Protein AF-A0A7S3GUZ4-F1 (afdb_monomer)

pLDDT: mean 87.42, std 11.57, range [48.16, 98.56]

Sequence (119 aa):
SPHNYWSGLTFSTKVSVRGAVGYAVHFDSRGNTRSGISDFVNLYTDASKKNYWGSPFFAGSLNSGAWDPNNIIYISNASFVLNFVASTTSSGSIGWGFKLWVTPIYDAVPFQPEFHVDS

Mean predicted aligned error: 4.95 Å

Structure (mmCIF, N/CA/C/O backbone):
data_AF-A0A7S3GUZ4-F1
#
_entry.id   AF-A0A7S3GUZ4-F1
#
loop_
_atom_site.group_PDB
_atom_site.id
_atom_site.type_symbol
_atom_site.label_atom_id
_atom_site.label_alt_id
_atom_site.label_comp_id
_atom_site.label_asym_id
_atom_site.label_entity_id
_atom_site.label_seq_id
_atom_site.pdbx_PDB_ins_code
_atom_site.Cartn_x
_atom_site.Cartn_y
_atom_site.Cartn_z
_atom_site.occupancy
_atom_site.B_iso_or_equiv
_atom_site.auth_seq_id
_atom_site.auth_comp_id
_atom_site.auth_asym_id
_atom_site.auth_atom_id
_atom_site.pdbx_PDB_model_num
ATOM 1 N N . SER A 1 1 ? 4.159 -16.714 -18.612 1.00 48.16 1 SER A N 1
ATOM 2 C CA . SER A 1 1 ? 3.665 -15.659 -19.520 1.00 48.16 1 SER A CA 1
ATOM 3 C C . SER A 1 1 ? 4.433 -14.377 -19.225 1.00 48.16 1 SER A C 1
ATOM 5 O O . SER A 1 1 ? 4.864 -14.244 -18.082 1.00 48.16 1 SER A O 1
ATOM 7 N N . PRO A 1 2 ? 4.670 -13.452 -20.171 1.00 55.41 2 PRO A N 1
ATOM 8 C CA . PRO A 1 2 ? 5.176 -12.128 -19.820 1.00 55.41 2 PRO A CA 1
ATOM 9 C C . PRO A 1 2 ? 4.102 -11.419 -18.979 1.00 55.41 2 PRO A C 1
ATOM 11 O O . PRO A 1 2 ? 3.022 -11.122 -19.480 1.00 55.41 2 PRO A O 1
ATOM 14 N N . HIS A 1 3 ? 4.361 -11.232 -17.685 1.00 71.88 3 HIS A N 1
ATOM 15 C CA . HIS A 1 3 ? 3.415 -10.678 -16.703 1.00 71.88 3 HIS A CA 1
ATOM 16 C C . HIS A 1 3 ? 3.765 -9.238 -16.319 1.00 71.88 3 HIS A C 1
ATOM 18 O O . HIS A 1 3 ? 3.526 -8.818 -15.191 1.00 71.88 3 HIS A O 1
ATOM 24 N N . ASN A 1 4 ? 4.378 -8.482 -17.228 1.00 84.06 4 ASN A N 1
ATOM 25 C CA . ASN A 1 4 ? 4.795 -7.129 -16.893 1.00 84.06 4 ASN A CA 1
ATOM 26 C C . ASN A 1 4 ? 3.608 -6.162 -16.999 1.00 84.06 4 ASN A C 1
ATOM 28 O O . ASN A 1 4 ? 2.773 -6.294 -17.896 1.00 84.06 4 ASN A O 1
ATOM 32 N N . TYR A 1 5 ? 3.544 -5.176 -16.104 1.00 86.62 5 TYR A N 1
ATOM 33 C CA . TYR A 1 5 ? 2.546 -4.103 -16.188 1.00 86.62 5 TYR A CA 1
ATOM 34 C C . TYR A 1 5 ? 2.792 -3.205 -17.410 1.00 86.62 5 TYR A C 1
ATOM 36 O O . TYR A 1 5 ? 3.913 -3.110 -17.902 1.00 86.62 5 TYR A O 1
ATOM 44 N N . TRP A 1 6 ? 1.764 -2.531 -17.926 1.00 86.50 6 TRP A N 1
ATOM 45 C CA . TRP A 1 6 ? 1.917 -1.633 -19.079 1.00 86.50 6 TRP A CA 1
ATOM 46 C C . TRP A 1 6 ? 2.554 -0.290 -18.703 1.00 86.50 6 TRP A C 1
ATOM 48 O O . TRP A 1 6 ? 2.351 0.216 -17.600 1.00 86.50 6 TRP A O 1
ATOM 58 N N . SER A 1 7 ? 3.295 0.308 -19.641 1.00 86.12 7 SER A N 1
ATOM 59 C CA . SER A 1 7 ? 3.770 1.688 -19.509 1.00 86.12 7 SER A CA 1
ATOM 60 C C . SER A 1 7 ? 2.592 2.665 -19.487 1.00 86.12 7 SER A C 1
ATOM 62 O O . SER A 1 7 ? 1.543 2.413 -20.082 1.00 86.12 7 SER A O 1
ATOM 64 N N . GLY A 1 8 ? 2.741 3.773 -18.760 1.00 87.81 8 GLY A N 1
ATOM 65 C CA . GLY A 1 8 ? 1.675 4.768 -18.598 1.00 87.81 8 GLY A CA 1
ATOM 66 C C . GLY A 1 8 ? 0.454 4.293 -17.803 1.00 87.81 8 GLY A C 1
ATOM 67 O O . GLY A 1 8 ? -0.500 5.057 -17.651 1.00 87.81 8 GLY A O 1
ATOM 68 N N . LEU A 1 9 ? 0.446 3.052 -17.299 1.00 89.88 9 LEU A N 1
ATOM 69 C CA . LEU A 1 9 ? -0.668 2.529 -16.521 1.00 89.88 9 LEU A CA 1
ATOM 70 C C . LEU A 1 9 ? -0.795 3.315 -15.218 1.00 89.88 9 LEU A C 1
ATOM 72 O O . LEU A 1 9 ? 0.047 3.219 -14.330 1.00 89.88 9 LEU A O 1
ATOM 76 N N . THR A 1 10 ? -1.878 4.074 -15.100 1.00 92.56 10 THR A N 1
ATOM 77 C CA . THR A 1 10 ? -2.233 4.778 -13.871 1.00 92.56 10 THR A CA 1
ATOM 78 C C . THR A 1 10 ? -3.654 4.427 -13.483 1.00 92.56 10 THR A C 1
ATOM 80 O O . THR A 1 10 ? -4.569 4.536 -14.299 1.00 92.56 10 THR A O 1
ATOM 83 N N . PHE A 1 11 ? -3.856 4.025 -12.233 1.00 95.44 11 PHE A N 1
ATOM 84 C CA . PHE A 1 11 ? -5.194 3.800 -11.700 1.00 95.44 11 PHE A CA 1
ATOM 85 C C . PHE A 1 11 ? -5.268 4.113 -10.212 1.00 95.44 11 PHE A C 1
ATOM 87 O O . PHE A 1 11 ? -4.268 4.153 -9.494 1.00 95.44 11 PHE A O 1
ATOM 94 N N . SER A 1 12 ? -6.492 4.320 -9.739 1.00 97.75 12 SER A N 1
ATOM 95 C CA . SER A 1 12 ? -6.782 4.491 -8.323 1.00 97.75 12 SER A CA 1
ATOM 96 C C . SER A 1 12 ? -7.974 3.638 -7.925 1.00 97.75 12 SER A C 1
ATOM 98 O O . SER A 1 12 ? -8.932 3.494 -8.680 1.00 97.75 12 SER A O 1
ATOM 100 N N . THR A 1 13 ? -7.932 3.086 -6.722 1.00 97.56 13 THR A N 1
ATOM 101 C CA . THR A 1 13 ? -9.026 2.319 -6.132 1.00 97.56 13 THR A CA 1
ATOM 102 C C . THR A 1 13 ? -9.232 2.795 -4.705 1.00 97.56 13 THR A C 1
ATOM 104 O O . THR A 1 13 ? -8.317 2.750 -3.883 1.00 97.56 13 THR A O 1
ATOM 107 N N . LYS A 1 14 ? -10.446 3.266 -4.403 1.00 98.19 14 LYS A N 1
ATOM 108 C CA . LYS A 1 14 ? -10.844 3.516 -3.019 1.00 98.19 14 LYS A CA 1
ATOM 109 C C . LYS A 1 14 ? -11.056 2.171 -2.336 1.00 98.19 14 LYS A C 1
ATOM 111 O O . LYS A 1 14 ? -11.849 1.361 -2.808 1.00 98.19 14 LYS A O 1
ATOM 116 N N . VAL A 1 15 ? -10.392 1.971 -1.209 1.00 98.38 15 VAL A N 1
ATOM 117 C CA . VAL A 1 15 ? -10.571 0.794 -0.368 1.00 98.38 15 VAL A CA 1
ATOM 118 C C . VAL A 1 15 ? -11.455 1.181 0.807 1.00 98.38 15 VAL A C 1
ATOM 120 O O . VAL A 1 15 ? -11.150 2.108 1.559 1.00 98.38 15 VAL A O 1
ATOM 123 N N . SER A 1 16 ? -12.597 0.509 0.917 1.00 98.06 16 SER A N 1
ATOM 124 C CA . SER A 1 16 ? -13.551 0.700 2.002 1.00 98.06 16 SER A CA 1
ATOM 125 C C . SER A 1 16 ? -14.304 -0.601 2.241 1.00 98.06 16 SER A C 1
ATOM 127 O O . SER A 1 16 ? -14.979 -1.106 1.345 1.00 98.06 16 SER A O 1
ATOM 129 N N . VAL A 1 17 ? -14.175 -1.141 3.449 1.00 98.06 17 VAL A N 1
ATOM 130 C CA . VAL A 1 17 ? -14.908 -2.319 3.912 1.00 98.06 17 VAL A CA 1
ATOM 131 C C . VAL A 1 17 ? -15.874 -1.870 5.000 1.00 98.06 17 VAL A C 1
ATOM 133 O O . VAL A 1 17 ? -15.500 -1.149 5.924 1.00 98.06 17 VAL A O 1
ATOM 136 N N . ARG A 1 18 ? -17.146 -2.260 4.879 1.00 97.94 18 ARG A N 1
ATOM 137 C CA . ARG A 1 18 ? -18.197 -1.841 5.814 1.00 97.94 18 ARG A CA 1
ATOM 138 C C . ARG A 1 18 ? -17.842 -2.269 7.239 1.00 97.94 18 ARG A C 1
ATOM 140 O O . ARG A 1 18 ?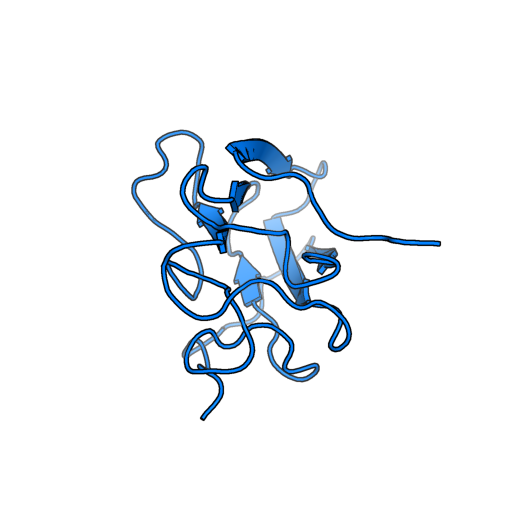 -17.646 -3.450 7.488 1.00 97.94 18 ARG A O 1
ATOM 147 N N . GLY A 1 19 ? -17.842 -1.308 8.162 1.00 97.69 19 GLY A N 1
ATOM 148 C CA . GLY A 1 19 ? -17.572 -1.537 9.583 1.00 97.69 19 GLY A CA 1
ATOM 149 C C . GLY A 1 19 ? -16.091 -1.524 9.961 1.00 97.69 19 GLY A C 1
ATOM 150 O O . GLY A 1 19 ? -15.796 -1.501 11.148 1.00 97.69 19 GLY A O 1
ATOM 151 N N . ALA A 1 20 ? -15.169 -1.501 8.994 1.00 98.19 20 ALA A N 1
ATOM 152 C CA . ALA A 1 20 ? -13.749 -1.386 9.297 1.00 98.19 20 ALA A CA 1
ATOM 153 C C . ALA A 1 20 ? -13.420 0.014 9.843 1.00 98.19 20 ALA A C 1
ATOM 155 O O . ALA A 1 20 ? -13.857 1.028 9.293 1.00 98.19 20 ALA A O 1
ATOM 156 N N . VAL A 1 21 ? -12.611 0.060 10.897 1.00 97.62 21 VAL A N 1
ATOM 157 C CA . VAL A 1 21 ? -12.042 1.287 11.475 1.00 97.62 21 VAL A CA 1
ATOM 158 C C . VAL A 1 21 ? -10.640 1.588 10.938 1.00 97.62 21 VAL A C 1
ATOM 160 O O . VAL A 1 21 ? -10.117 2.685 11.124 1.00 97.62 21 VAL A O 1
ATOM 163 N N . GLY A 1 22 ? -10.032 0.609 10.269 1.00 97.94 22 GLY A N 1
ATOM 164 C CA . GLY A 1 22 ? -8.688 0.683 9.726 1.00 97.94 22 GLY A CA 1
ATOM 165 C C . GLY A 1 22 ? -8.318 -0.565 8.943 1.00 97.94 22 GLY A C 1
ATOM 166 O O . GLY A 1 22 ? -9.145 -1.457 8.735 1.00 97.94 22 GLY A O 1
ATOM 167 N N . TYR A 1 23 ? -7.065 -0.626 8.502 1.00 98.19 23 TYR A N 1
ATOM 168 C CA . TYR A 1 23 ? -6.568 -1.719 7.670 1.00 98.19 23 TYR A CA 1
ATOM 169 C C . TYR A 1 23 ? -5.123 -2.062 8.009 1.00 98.19 23 TYR A C 1
ATOM 171 O O . TYR A 1 23 ? -4.326 -1.166 8.273 1.00 98.19 23 TYR A O 1
ATOM 179 N N . ALA A 1 24 ? -4.785 -3.346 7.933 1.00 96.44 24 ALA A N 1
ATOM 180 C CA . ALA A 1 24 ? -3.409 -3.806 7.806 1.00 96.44 24 ALA A CA 1
ATOM 181 C C . ALA A 1 24 ? -3.130 -4.079 6.323 1.00 96.44 24 ALA A C 1
ATOM 183 O O . ALA A 1 24 ? -3.802 -4.909 5.702 1.00 96.44 24 ALA A O 1
ATOM 184 N N . VAL A 1 25 ? -2.166 -3.362 5.753 1.00 95.94 25 VAL A N 1
ATOM 185 C CA . VAL A 1 25 ? -1.727 -3.525 4.365 1.00 95.94 25 VAL A CA 1
ATOM 186 C C . VAL A 1 25 ? -0.353 -4.171 4.358 1.00 95.94 25 VAL A C 1
ATOM 188 O O . VAL A 1 25 ? 0.556 -3.704 5.040 1.00 95.94 25 VAL A O 1
ATOM 191 N N . HIS A 1 26 ? -0.198 -5.231 3.569 1.00 93.19 26 HIS A N 1
ATOM 192 C CA . HIS A 1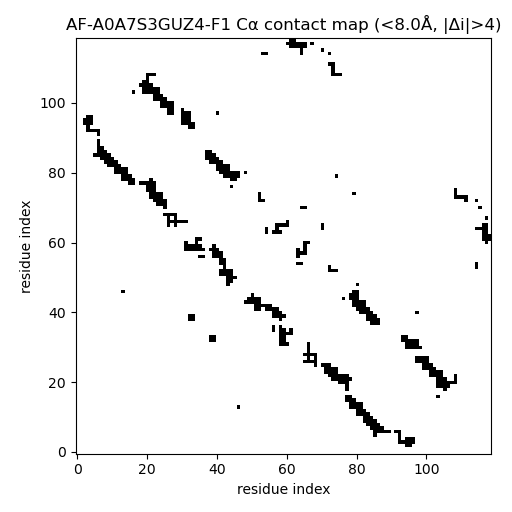 26 ? 1.091 -5.884 3.370 1.00 93.19 26 HIS A CA 1
ATOM 193 C C . HIS A 1 26 ? 1.322 -6.184 1.889 1.00 93.19 26 HIS A C 1
ATOM 195 O O . HIS A 1 26 ? 0.415 -6.636 1.183 1.00 93.19 26 HIS A O 1
ATOM 201 N N . PHE A 1 27 ? 2.534 -5.912 1.411 1.00 93.31 27 PHE A N 1
ATOM 202 C CA . PHE A 1 27 ? 2.942 -6.189 0.035 1.00 93.31 27 PHE A CA 1
ATOM 203 C C . PHE A 1 27 ? 3.464 -7.633 -0.097 1.00 93.31 27 PHE A C 1
ATOM 205 O O . PHE A 1 27 ? 4.098 -8.163 0.811 1.00 93.31 27 PHE A O 1
ATOM 212 N N . ASP A 1 28 ? 3.188 -8.297 -1.224 1.00 91.69 28 ASP A N 1
ATOM 213 C CA . ASP A 1 28 ? 3.789 -9.598 -1.567 1.00 91.69 28 ASP A CA 1
ATOM 214 C C . ASP A 1 28 ? 5.262 -9.371 -1.903 1.00 91.69 28 ASP A C 1
ATOM 216 O O . ASP A 1 28 ? 5.570 -8.557 -2.769 1.00 91.69 28 ASP A O 1
ATOM 220 N N . SER A 1 29 ? 6.168 -10.098 -1.247 1.00 88.94 29 SER A N 1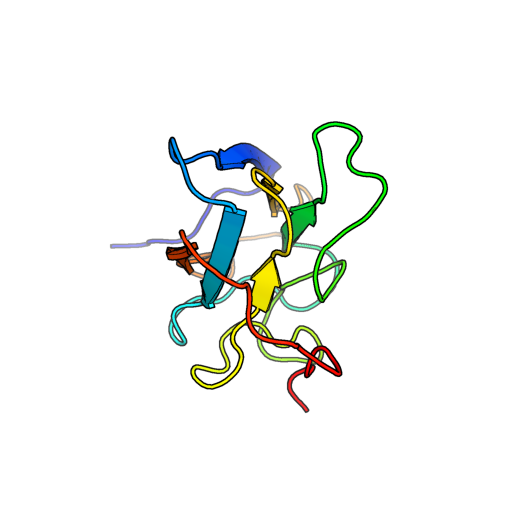
ATOM 221 C CA . SER A 1 29 ? 7.621 -9.945 -1.416 1.00 88.94 29 SER A CA 1
ATOM 222 C C . SER A 1 29 ? 8.130 -10.293 -2.817 1.00 88.94 29 SER A C 1
ATOM 224 O O . SER A 1 29 ? 9.277 -10.015 -3.152 1.00 88.94 29 SER A O 1
ATOM 226 N N . ARG A 1 30 ? 7.285 -10.904 -3.657 1.00 87.25 30 ARG A N 1
ATOM 227 C CA . ARG A 1 30 ? 7.581 -11.162 -5.075 1.00 87.25 30 ARG A CA 1
ATOM 228 C C . ARG A 1 30 ? 7.089 -10.046 -5.996 1.00 87.25 30 ARG A C 1
ATOM 230 O O . ARG A 1 30 ? 7.306 -10.123 -7.204 1.00 87.25 30 ARG A O 1
ATOM 237 N N . GLY A 1 31 ? 6.380 -9.057 -5.453 1.00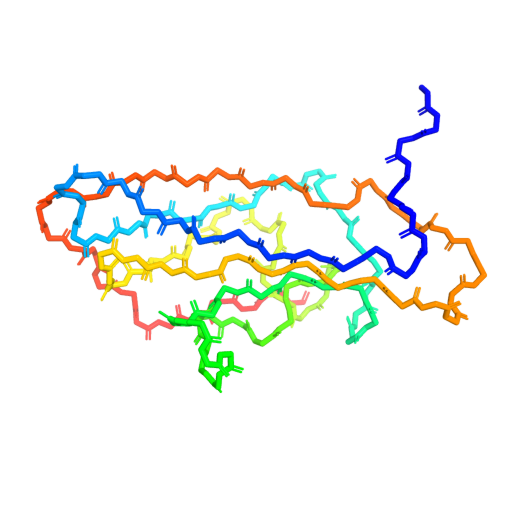 87.31 31 GLY A N 1
ATOM 238 C CA . GLY A 1 31 ? 6.078 -7.815 -6.149 1.00 87.31 31 GLY A CA 1
ATOM 239 C C . GLY A 1 31 ? 7.365 -7.051 -6.432 1.00 87.31 31 GLY A C 1
ATOM 240 O O . GLY A 1 31 ? 8.319 -7.107 -5.664 1.00 87.31 31 GLY A O 1
ATOM 241 N N . ASN A 1 32 ? 7.406 -6.376 -7.572 1.00 84.62 32 ASN A N 1
ATOM 242 C CA . ASN A 1 32 ? 8.499 -5.498 -7.934 1.00 84.62 32 ASN A CA 1
ATOM 243 C C . ASN A 1 32 ? 8.031 -4.500 -9.002 1.00 84.62 32 ASN A C 1
ATOM 245 O O . ASN A 1 32 ? 7.548 -4.885 -10.076 1.00 84.62 32 ASN A O 1
ATOM 249 N N . THR A 1 33 ? 8.199 -3.216 -8.713 1.00 87.94 33 THR A N 1
ATOM 250 C CA . THR A 1 33 ? 8.094 -2.128 -9.692 1.00 87.94 33 THR A CA 1
ATOM 251 C C . THR A 1 33 ? 9.489 -1.586 -9.982 1.00 87.94 33 THR A C 1
ATOM 253 O O . THR A 1 33 ? 10.467 -1.950 -9.334 1.00 87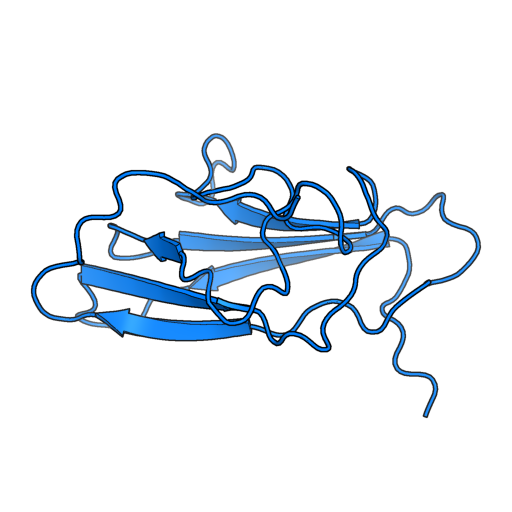.94 33 THR A O 1
ATOM 256 N N . ARG A 1 34 ? 9.622 -0.675 -10.941 1.00 83.56 34 ARG A N 1
ATOM 257 C CA . ARG A 1 34 ? 10.887 0.039 -11.109 1.00 83.56 34 ARG A CA 1
ATOM 258 C C . ARG A 1 34 ? 11.263 0.814 -9.846 1.00 83.56 34 ARG A C 1
ATOM 260 O O . ARG A 1 34 ? 10.433 1.531 -9.301 1.00 83.56 34 ARG A O 1
ATOM 267 N N . SER A 1 35 ? 12.526 0.725 -9.433 1.00 76.69 35 SER A N 1
ATOM 268 C CA . SER A 1 35 ? 13.036 1.501 -8.300 1.00 76.69 35 SER A CA 1
ATOM 269 C C . SER A 1 35 ? 12.936 3.010 -8.539 1.00 76.69 35 SER A C 1
ATOM 271 O O . SER A 1 35 ? 13.183 3.504 -9.644 1.00 76.69 35 SER A O 1
ATOM 273 N N . GLY A 1 36 ? 12.631 3.741 -7.467 1.00 75.19 36 GLY A N 1
ATOM 274 C CA . GLY A 1 36 ? 12.532 5.198 -7.455 1.00 75.19 36 GLY A CA 1
ATOM 275 C C . GLY A 1 36 ? 11.142 5.734 -7.811 1.00 75.19 36 GLY A C 1
ATOM 276 O O . GLY A 1 36 ? 10.151 5.015 -7.850 1.00 75.19 36 GLY A O 1
ATOM 277 N N . ILE A 1 37 ? 11.067 7.034 -8.093 1.00 82.81 37 ILE A N 1
ATOM 278 C CA . ILE A 1 37 ? 9.804 7.780 -8.257 1.00 82.81 37 ILE A CA 1
ATOM 279 C C . ILE A 1 37 ? 9.114 7.586 -9.622 1.00 82.81 37 ILE A C 1
ATOM 281 O O . ILE A 1 37 ? 8.282 8.398 -10.006 1.00 82.81 37 ILE A O 1
ATOM 285 N N . SER A 1 38 ? 9.502 6.575 -10.406 1.00 86.38 38 SER A N 1
ATOM 286 C CA . SER A 1 38 ? 8.963 6.371 -11.764 1.00 86.38 38 SER A CA 1
ATOM 287 C C . SER A 1 38 ? 7.724 5.484 -11.781 1.00 86.38 38 SER A C 1
ATOM 289 O O . SER A 1 38 ? 6.718 5.876 -12.367 1.00 86.38 38 SER A O 1
ATOM 291 N N . ASP A 1 39 ? 7.805 4.313 -11.137 1.00 89.50 39 ASP A N 1
ATOM 292 C CA . ASP A 1 39 ? 6.716 3.340 -11.088 1.00 89.50 39 ASP A CA 1
ATOM 293 C C . ASP A 1 39 ? 6.465 2.947 -9.628 1.00 89.50 39 ASP A C 1
ATOM 295 O O . ASP A 1 39 ? 7.283 2.258 -9.016 1.00 89.50 39 ASP A O 1
ATOM 299 N N . PHE A 1 40 ? 5.356 3.393 -9.049 1.00 91.88 40 PHE A N 1
ATOM 300 C CA . PHE A 1 40 ? 5.141 3.310 -7.605 1.00 91.88 40 PHE A CA 1
ATOM 301 C C . PHE A 1 40 ? 3.679 3.103 -7.234 1.00 91.88 40 PHE A C 1
ATOM 303 O O . PHE A 1 40 ? 2.756 3.446 -7.978 1.00 91.88 40 PHE A O 1
ATOM 310 N N . VAL A 1 41 ? 3.482 2.570 -6.032 1.00 94.62 41 VAL A N 1
ATOM 311 C CA . VAL A 1 41 ? 2.198 2.565 -5.337 1.00 94.62 41 VAL A CA 1
ATOM 312 C C . VAL A 1 41 ? 2.183 3.694 -4.303 1.00 94.62 41 VAL A C 1
ATOM 314 O O . VAL A 1 41 ? 3.186 3.956 -3.643 1.00 94.62 41 VAL A O 1
ATOM 317 N N . ASN A 1 42 ? 1.039 4.355 -4.139 1.00 94.81 42 ASN A N 1
ATOM 318 C CA . ASN A 1 42 ? 0.739 5.215 -2.995 1.00 94.81 42 ASN A CA 1
ATOM 319 C C . ASN A 1 42 ? -0.452 4.648 -2.228 1.00 94.81 42 ASN A C 1
ATOM 321 O O . ASN A 1 42 ? -1.394 4.111 -2.820 1.00 94.81 42 ASN A O 1
ATOM 325 N N . LEU A 1 43 ? -0.455 4.885 -0.922 1.00 96.44 43 LEU A N 1
ATOM 326 C CA . LEU A 1 43 ? -1.603 4.664 -0.054 1.00 96.44 43 LEU A CA 1
ATOM 327 C C . LEU A 1 43 ? -2.073 6.032 0.453 1.00 96.44 43 LEU A C 1
ATOM 329 O 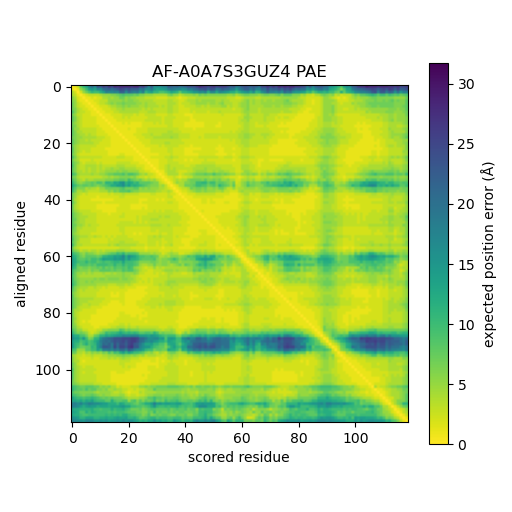O . LEU A 1 43 ? -1.675 6.475 1.524 1.00 96.44 43 LEU A O 1
ATOM 333 N N . TYR A 1 44 ? -2.863 6.753 -0.341 1.00 97.81 44 TYR A N 1
ATOM 334 C CA . TYR A 1 44 ? -3.332 8.092 0.024 1.00 97.81 44 TYR A CA 1
ATOM 335 C C . TYR A 1 44 ? -4.399 8.043 1.121 1.00 97.81 44 TYR A C 1
ATOM 337 O O . TYR A 1 44 ? -5.228 7.130 1.155 1.00 97.81 44 TYR A O 1
ATOM 345 N N . THR A 1 45 ? -4.426 9.068 1.976 1.00 96.81 45 THR A N 1
ATOM 346 C CA . THR A 1 45 ? -5.428 9.203 3.048 1.00 96.81 45 THR A CA 1
ATOM 347 C C . THR A 1 45 ? -6.849 9.297 2.507 1.00 96.81 45 THR A C 1
ATOM 349 O O . THR A 1 45 ? -7.785 8.822 3.144 1.00 96.81 45 THR A O 1
ATOM 352 N N . ASP A 1 46 ? -7.007 9.894 1.326 1.00 96.50 46 ASP A N 1
ATOM 353 C CA . ASP A 1 46 ? -8.288 10.166 0.687 1.00 96.50 46 ASP A CA 1
ATOM 354 C C . ASP A 1 46 ? -8.109 10.522 -0.806 1.00 96.50 46 ASP A C 1
ATOM 356 O O . ASP A 1 46 ? -7.012 10.479 -1.370 1.00 96.50 46 ASP A O 1
ATOM 360 N N . ALA A 1 47 ? -9.216 10.876 -1.463 1.00 96.00 47 ALA A N 1
ATOM 361 C CA . ALA A 1 47 ? -9.260 11.192 -2.889 1.00 96.00 47 ALA A CA 1
ATOM 362 C C . ALA A 1 47 ? -8.538 12.497 -3.283 1.00 96.00 47 ALA A C 1
ATOM 364 O O . ALA A 1 47 ? -8.299 12.702 -4.471 1.00 96.00 47 ALA A O 1
ATOM 365 N N . SER A 1 48 ? -8.172 13.365 -2.330 1.00 96.62 48 SER A N 1
ATOM 366 C CA . SER A 1 48 ? -7.403 14.584 -2.613 1.00 96.62 48 SER A CA 1
ATOM 367 C C . SER A 1 48 ? -5.951 14.297 -2.993 1.00 96.62 48 SER A C 1
ATOM 369 O O . SER A 1 48 ? -5.303 15.165 -3.575 1.00 96.62 48 SER A O 1
ATOM 371 N N . LYS A 1 49 ? -5.445 13.095 -2.668 1.00 95.25 49 LYS A N 1
ATOM 372 C CA . LYS A 1 49 ? -4.072 12.646 -2.948 1.00 95.25 49 LYS A CA 1
ATOM 373 C C . LYS A 1 49 ? -2.983 13.583 -2.396 1.00 95.25 49 LYS A C 1
ATOM 375 O O . LYS A 1 49 ? -1.897 13.669 -2.961 1.00 95.25 49 LYS A O 1
ATOM 380 N N . LYS A 1 50 ? -3.271 14.293 -1.296 1.00 95.44 50 LYS A N 1
ATOM 381 C CA . LYS A 1 50 ? -2.332 15.233 -0.654 1.00 95.44 50 LYS A CA 1
ATOM 382 C C . LYS A 1 50 ? -1.425 14.579 0.383 1.00 95.44 50 LYS A C 1
ATOM 384 O O . LYS A 1 50 ? -0.262 14.947 0.481 1.00 95.44 50 LYS A O 1
ATOM 389 N N . ASN A 1 51 ? -1.961 13.622 1.139 1.00 95.75 51 ASN A N 1
ATOM 390 C CA . ASN A 1 51 ? -1.260 12.932 2.220 1.00 95.75 51 ASN A CA 1
ATOM 391 C C . ASN A 1 51 ? -1.280 11.423 1.982 1.00 95.75 51 ASN A C 1
ATOM 393 O O . ASN A 1 51 ? -2.212 10.898 1.366 1.00 95.75 51 ASN A O 1
ATOM 397 N N . TYR A 1 52 ? -0.271 10.726 2.494 1.00 93.62 52 TYR A N 1
ATOM 398 C CA . TYR A 1 52 ? -0.069 9.293 2.303 1.00 93.62 52 TYR A CA 1
ATOM 399 C C . TYR A 1 52 ? 0.239 8.593 3.629 1.00 93.62 52 TYR A C 1
ATOM 401 O O . TYR A 1 52 ? 0.745 9.202 4.569 1.00 93.62 52 TYR A O 1
ATOM 409 N N . TRP A 1 53 ? -0.076 7.303 3.684 1.00 93.00 53 TRP A N 1
ATOM 410 C CA . TRP A 1 53 ? 0.303 6.393 4.758 1.00 93.00 53 TRP A CA 1
ATOM 411 C C . TRP A 1 53 ? 1.643 5.736 4.427 1.00 93.00 53 TRP A C 1
ATOM 413 O O . TRP A 1 53 ? 1.809 5.183 3.339 1.00 93.00 53 TRP A O 1
ATOM 423 N N . GLY A 1 54 ? 2.585 5.775 5.368 1.00 90.56 54 GLY A N 1
ATOM 424 C CA . GLY A 1 54 ? 3.928 5.228 5.178 1.00 90.56 54 GLY A CA 1
ATOM 425 C C . GLY A 1 54 ? 4.752 6.058 4.194 1.00 90.56 54 GLY A C 1
ATOM 426 O O . GLY A 1 54 ? 5.146 7.180 4.508 1.00 90.56 54 GLY A O 1
ATOM 427 N N . SER A 1 55 ? 5.006 5.513 3.005 1.00 89.75 55 SER A N 1
ATOM 428 C CA . SER A 1 55 ? 5.849 6.134 1.980 1.00 89.75 55 SER A CA 1
ATOM 429 C C . SER A 1 55 ? 5.033 6.888 0.919 1.00 89.75 55 SER A C 1
ATOM 431 O O . SER A 1 55 ? 3.968 6.414 0.503 1.00 89.75 55 SER A O 1
ATOM 433 N N . PRO A 1 56 ? 5.542 8.022 0.392 1.00 90.00 56 PRO A N 1
ATOM 434 C CA . PRO A 1 56 ? 4.999 8.607 -0.825 1.00 90.00 56 PRO A CA 1
ATOM 435 C C . PRO A 1 56 ? 5.254 7.722 -2.044 1.00 90.00 56 PRO A C 1
ATOM 437 O O . PRO A 1 56 ? 4.560 7.890 -3.032 1.00 90.00 56 PRO A O 1
ATOM 440 N N . PHE A 1 57 ? 6.218 6.800 -2.013 1.00 90.19 57 PHE A N 1
ATOM 441 C CA . PHE A 1 57 ? 6.575 5.964 -3.156 1.00 90.19 57 PHE A CA 1
ATOM 442 C C . PHE A 1 57 ? 6.927 4.552 -2.678 1.00 90.19 57 PHE A C 1
ATOM 444 O O . PHE A 1 57 ? 8.056 4.285 -2.270 1.00 90.19 57 PHE A O 1
ATOM 451 N N . PHE A 1 58 ? 5.962 3.635 -2.732 1.00 91.75 58 PHE A N 1
ATOM 452 C CA . PHE A 1 58 ? 6.231 2.204 -2.589 1.00 91.75 58 PHE A CA 1
ATOM 453 C C . PHE A 1 58 ? 6.696 1.669 -3.950 1.00 91.75 58 PHE A C 1
ATOM 455 O O . PHE A 1 58 ? 5.871 1.480 -4.849 1.00 91.75 58 PHE A O 1
ATOM 462 N N . ALA A 1 59 ? 8.009 1.515 -4.137 1.00 89.88 59 ALA A N 1
ATOM 463 C CA . ALA A 1 59 ? 8.618 1.252 -5.437 1.00 89.88 59 ALA A CA 1
ATOM 464 C C . ALA A 1 59 ? 9.959 0.525 -5.353 1.00 89.88 59 ALA A C 1
ATOM 466 O O . ALA A 1 59 ? 10.836 0.962 -4.615 1.00 89.88 59 ALA A O 1
ATOM 467 N N . GLY A 1 60 ? 10.157 -0.504 -6.184 1.00 83.44 60 GLY A N 1
ATOM 468 C CA . GLY A 1 60 ? 11.399 -1.289 -6.234 1.00 83.44 60 GLY A CA 1
ATOM 469 C C . GLY A 1 60 ? 11.892 -1.781 -4.865 1.00 83.44 60 GLY A C 1
ATOM 470 O O . GLY A 1 60 ? 11.207 -1.647 -3.859 1.00 83.44 60 GLY A O 1
ATOM 471 N N . SER A 1 61 ? 13.077 -2.380 -4.823 1.00 68.75 61 SER A N 1
ATOM 472 C CA . SER A 1 61 ? 13.627 -3.020 -3.615 1.00 68.75 61 SER A CA 1
ATOM 473 C C . SER A 1 61 ? 14.570 -2.130 -2.794 1.00 68.75 61 SER A C 1
ATOM 475 O O . SER A 1 61 ? 15.477 -2.657 -2.159 1.00 68.75 61 SER A O 1
ATOM 477 N N . LEU A 1 62 ? 14.490 -0.803 -2.936 1.00 68.38 62 LEU A N 1
ATOM 478 C CA . LEU A 1 62 ? 15.391 0.123 -2.243 1.00 68.38 62 LEU A CA 1
ATOM 479 C C . LEU A 1 62 ? 14.623 1.338 -1.720 1.00 68.38 62 LEU A C 1
ATOM 481 O O . LEU A 1 62 ? 14.004 2.054 -2.511 1.00 68.38 62 LEU A O 1
ATOM 485 N N . ASN A 1 63 ? 14.772 1.628 -0.425 1.00 68.00 63 ASN A N 1
ATOM 486 C CA . ASN A 1 63 ? 14.271 2.815 0.276 1.00 68.00 63 ASN A CA 1
ATOM 487 C C . ASN A 1 63 ? 12.766 3.115 0.107 1.00 68.00 63 ASN A C 1
ATOM 489 O O .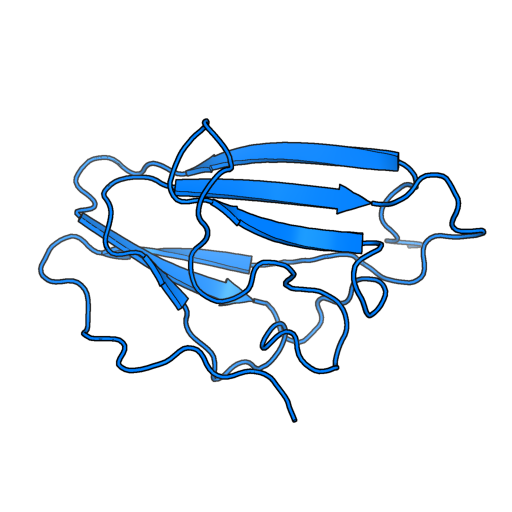 ASN A 1 63 ? 12.340 4.268 0.187 1.00 68.00 63 ASN A O 1
ATOM 493 N N . SER A 1 64 ? 11.948 2.098 -0.139 1.00 80.06 64 SER A N 1
ATOM 494 C CA . SER A 1 64 ? 10.496 2.194 -0.248 1.00 80.06 64 SER A CA 1
ATOM 495 C C . SER A 1 64 ? 9.738 1.529 0.900 1.00 80.06 64 SER A C 1
ATOM 497 O O . SER A 1 64 ? 8.580 1.875 1.129 1.00 80.06 64 SER A O 1
ATOM 499 N N . GLY A 1 65 ? 10.359 0.569 1.591 1.00 82.25 65 GLY A N 1
ATOM 500 C CA . GLY A 1 65 ? 9.728 -0.323 2.567 1.00 82.25 65 GLY A CA 1
ATOM 501 C C . GLY A 1 65 ? 8.741 -1.315 1.947 1.00 82.25 65 GLY A C 1
ATOM 502 O O . GLY A 1 65 ? 8.161 -2.136 2.658 1.00 82.25 65 GLY A O 1
ATOM 503 N N . ALA A 1 66 ? 8.521 -1.251 0.634 1.00 83.50 66 ALA A N 1
ATOM 504 C CA . ALA A 1 66 ? 7.723 -2.228 -0.082 1.00 83.50 66 ALA A CA 1
ATOM 505 C C . ALA A 1 66 ? 8.487 -3.557 -0.180 1.00 83.50 66 ALA A C 1
ATOM 507 O O . ALA A 1 66 ? 9.711 -3.599 -0.125 1.00 83.50 66 ALA A O 1
ATOM 508 N N . TRP A 1 67 ? 7.750 -4.654 -0.345 1.00 86.25 67 TRP A N 1
ATOM 509 C CA . TRP A 1 67 ? 8.284 -6.014 -0.544 1.00 86.25 67 TRP A CA 1
ATOM 510 C C . TRP A 1 67 ? 9.018 -6.646 0.651 1.00 86.25 67 TRP A C 1
ATOM 512 O O . TRP A 1 67 ? 9.297 -7.845 0.590 1.00 86.25 67 TRP A O 1
ATOM 522 N N . ASP A 1 68 ? 9.254 -5.924 1.752 1.00 86.06 68 ASP A N 1
ATOM 523 C CA . ASP A 1 68 ? 9.607 -6.546 3.034 1.00 86.06 68 ASP A CA 1
ATOM 524 C C . ASP A 1 68 ? 8.361 -7.240 3.622 1.00 86.06 68 ASP A C 1
ATOM 526 O O . ASP A 1 68 ? 7.388 -6.563 3.970 1.00 86.06 68 ASP A O 1
ATOM 530 N N . PRO A 1 69 ? 8.354 -8.582 3.756 1.00 82.06 69 PRO A N 1
ATOM 531 C CA . PRO A 1 69 ? 7.208 -9.309 4.297 1.00 82.06 69 PRO A CA 1
ATOM 532 C C . PRO A 1 69 ? 6.907 -8.978 5.767 1.00 82.06 69 PRO A C 1
ATOM 534 O O . PRO A 1 69 ? 5.809 -9.283 6.231 1.00 82.06 69 PRO A O 1
ATOM 537 N N . ASN A 1 70 ? 7.849 -8.374 6.498 1.00 84.69 70 ASN A N 1
ATOM 538 C CA . ASN A 1 70 ? 7.660 -7.965 7.889 1.00 84.69 70 ASN A CA 1
ATOM 539 C C . ASN A 1 70 ? 7.111 -6.539 8.022 1.00 84.69 70 ASN A C 1
ATOM 541 O O . ASN A 1 70 ? 6.721 -6.136 9.119 1.00 84.69 70 ASN A O 1
ATOM 545 N N . ASN A 1 71 ? 7.064 -5.773 6.929 1.00 88.12 71 ASN A N 1
ATOM 546 C CA . ASN A 1 71 ? 6.595 -4.398 6.955 1.00 88.12 71 ASN A CA 1
ATOM 547 C C . ASN A 1 71 ? 5.080 -4.335 6.720 1.00 88.12 71 ASN A C 1
ATOM 549 O O . ASN A 1 71 ? 4.588 -4.418 5.591 1.00 88.12 71 ASN A O 1
ATOM 553 N N . ILE A 1 72 ? 4.329 -4.197 7.813 1.00 91.50 72 ILE A N 1
ATOM 554 C CA . ILE A 1 72 ? 2.880 -3.985 7.787 1.00 91.50 72 ILE A CA 1
ATOM 555 C C . ILE A 1 72 ? 2.607 -2.487 7.897 1.00 91.50 72 ILE A C 1
ATOM 557 O O . ILE A 1 72 ? 3.105 -1.820 8.802 1.00 91.50 72 ILE A O 1
ATOM 561 N N . ILE A 1 73 ? 1.770 -1.968 6.999 1.00 92.94 73 ILE A N 1
ATOM 562 C CA . ILE A 1 73 ? 1.289 -0.588 7.056 1.00 92.94 73 ILE A CA 1
ATOM 563 C C . ILE A 1 73 ? -0.108 -0.584 7.669 1.00 92.94 73 ILE A C 1
ATOM 565 O O . ILE A 1 73 ? -1.063 -1.096 7.076 1.00 92.94 73 ILE A O 1
ATOM 569 N N . TYR A 1 74 ? -0.231 0.015 8.848 1.00 94.38 74 TYR A N 1
ATOM 570 C CA . TYR A 1 74 ? -1.501 0.246 9.515 1.00 94.38 74 TYR A CA 1
ATOM 571 C C . TYR A 1 74 ? -2.107 1.575 9.068 1.00 94.38 74 TYR A C 1
ATOM 573 O O . TYR A 1 74 ? -1.521 2.648 9.200 1.00 94.38 74 TYR A O 1
ATOM 581 N N . ILE A 1 75 ? -3.319 1.491 8.530 1.00 95.38 75 ILE A N 1
ATOM 582 C CA . ILE A 1 75 ? -4.116 2.633 8.093 1.00 95.38 75 ILE A CA 1
ATOM 583 C C . ILE A 1 75 ? -5.169 2.894 9.161 1.00 95.38 75 ILE A C 1
ATOM 585 O O . ILE A 1 75 ? -6.127 2.130 9.286 1.00 95.38 75 ILE A O 1
ATOM 589 N N . SER A 1 76 ? -5.016 3.989 9.903 1.00 94.81 76 SER A N 1
ATOM 590 C CA . SER A 1 76 ? -5.939 4.397 10.972 1.00 94.81 76 SER A CA 1
ATOM 591 C C . SER A 1 76 ? -7.093 5.245 10.433 1.00 94.81 76 SER A C 1
ATOM 593 O O . SER A 1 76 ? -7.304 6.380 10.858 1.00 94.81 76 SER A O 1
ATOM 595 N N . ASN A 1 77 ? -7.802 4.723 9.430 1.00 96.12 77 ASN A N 1
ATOM 596 C CA . ASN A 1 77 ? -8.949 5.385 8.814 1.00 96.12 77 ASN A CA 1
ATOM 597 C C . ASN A 1 77 ? -9.912 4.358 8.197 1.00 96.12 77 ASN A C 1
ATOM 599 O O . ASN A 1 77 ? -9.482 3.346 7.648 1.00 96.12 77 ASN A O 1
ATOM 603 N N . ALA A 1 78 ? -11.214 4.658 8.197 1.00 96.81 78 ALA A N 1
ATOM 604 C CA . ALA A 1 78 ? -12.263 3.781 7.664 1.00 96.81 78 ALA A CA 1
ATOM 605 C C . ALA A 1 78 ? -12.186 3.585 6.134 1.00 96.81 78 ALA A C 1
ATOM 607 O O . ALA A 1 78 ? -12.805 2.676 5.574 1.00 96.81 78 ALA A O 1
ATOM 608 N N . SER A 1 79 ? -11.421 4.422 5.428 1.00 98.12 79 SER A N 1
ATOM 609 C CA . SER A 1 79 ? -11.081 4.216 4.019 1.00 98.12 79 SER A CA 1
ATOM 610 C C . SER A 1 79 ? -9.743 4.852 3.662 1.00 98.12 79 SER A C 1
ATOM 612 O O . SER A 1 79 ? -9.287 5.762 4.349 1.00 98.12 79 SER A O 1
ATOM 614 N N . PHE A 1 80 ? -9.160 4.406 2.554 1.00 98.38 80 PHE A N 1
ATOM 615 C CA . PHE A 1 80 ? -7.979 5.008 1.936 1.00 98.38 80 PHE A CA 1
ATOM 616 C C . PHE A 1 80 ? -8.044 4.844 0.413 1.00 98.38 80 PHE A C 1
ATOM 618 O O . PHE A 1 80 ? -8.950 4.190 -0.117 1.00 98.38 80 PHE A O 1
ATOM 625 N N . VAL A 1 81 ? -7.098 5.442 -0.307 1.00 98.56 81 VAL A N 1
ATOM 626 C CA . VAL A 1 81 ? -6.986 5.296 -1.763 1.00 98.56 81 VAL A CA 1
ATOM 627 C C . VAL A 1 81 ? -5.664 4.630 -2.113 1.00 98.56 81 VAL A C 1
ATOM 629 O O . VAL A 1 81 ? -4.596 5.194 -1.898 1.00 98.56 81 VAL A O 1
ATOM 632 N N . LEU A 1 82 ? -5.749 3.445 -2.711 1.00 98.00 82 LEU A N 1
ATOM 633 C CA . LEU A 1 82 ? -4.625 2.808 -3.381 1.00 98.00 82 LEU A CA 1
ATOM 634 C C . LEU A 1 82 ? -4.461 3.456 -4.753 1.00 98.00 82 LEU A C 1
ATOM 636 O O . LEU A 1 82 ? -5.416 3.517 -5.528 1.00 98.00 82 LEU A O 1
ATOM 640 N N . ASN A 1 83 ? -3.262 3.929 -5.064 1.00 97.38 83 ASN A N 1
ATOM 641 C CA . ASN A 1 83 ? -2.931 4.499 -6.364 1.00 97.38 83 ASN A CA 1
ATOM 642 C C . ASN A 1 83 ? -1.699 3.804 -6.934 1.00 97.38 83 ASN A C 1
ATOM 644 O O . ASN A 1 83 ? -0.721 3.645 -6.217 1.00 97.38 83 ASN A O 1
ATOM 648 N N . PHE A 1 84 ? -1.744 3.417 -8.205 1.00 95.19 84 PHE A N 1
ATOM 649 C CA . PHE A 1 84 ? -0.577 2.937 -8.939 1.00 95.19 84 PHE A CA 1
ATOM 650 C C . PHE A 1 84 ? -0.281 3.892 -10.087 1.00 95.19 84 PHE A C 1
ATOM 652 O O . PHE A 1 84 ? -1.204 4.301 -10.794 1.00 95.19 84 PHE A O 1
ATOM 659 N N . VAL A 1 85 ? 0.994 4.237 -10.254 1.00 92.75 85 VAL A N 1
ATOM 660 C CA . VAL A 1 85 ? 1.507 5.075 -11.340 1.00 92.75 85 VAL A CA 1
ATOM 661 C C . VAL A 1 85 ? 2.646 4.326 -12.011 1.00 92.75 85 VAL A C 1
ATOM 663 O O . VAL A 1 85 ? 3.562 3.885 -11.323 1.00 92.75 85 VAL A O 1
ATOM 666 N N . ALA A 1 86 ? 2.604 4.215 -13.336 1.00 90.62 86 ALA A N 1
ATOM 667 C CA . ALA A 1 86 ? 3.722 3.785 -14.166 1.00 90.62 86 ALA A CA 1
ATOM 668 C C . ALA A 1 86 ? 4.050 4.874 -15.192 1.00 90.62 86 ALA A C 1
ATOM 670 O O . ALA A 1 86 ? 3.154 5.405 -15.856 1.00 90.62 86 ALA A O 1
ATOM 671 N N . SER A 1 87 ? 5.332 5.202 -15.341 1.00 85.50 87 SER A N 1
ATOM 672 C CA . SER A 1 87 ? 5.788 6.222 -16.288 1.00 85.50 87 SER A CA 1
ATOM 673 C C . SER A 1 87 ? 5.553 5.806 -17.749 1.00 85.50 87 SER A C 1
ATOM 675 O O . SER A 1 87 ? 5.530 4.623 -18.094 1.00 85.50 87 SER A O 1
ATOM 677 N N . THR A 1 88 ? 5.389 6.792 -18.637 1.00 78.62 88 THR A N 1
ATOM 678 C CA . THR A 1 88 ? 5.331 6.605 -20.099 1.00 78.62 88 THR A CA 1
ATOM 679 C C . THR A 1 88 ? 6.710 6.635 -20.761 1.00 78.62 88 THR A C 1
ATOM 681 O O . THR A 1 88 ? 6.843 6.215 -21.907 1.00 78.62 88 THR A O 1
ATOM 684 N N . THR A 1 89 ? 7.740 7.129 -20.065 1.00 68.50 89 THR A N 1
ATOM 685 C CA . THR A 1 89 ? 9.095 7.335 -20.612 1.00 68.50 89 THR A CA 1
ATOM 686 C C . THR A 1 89 ? 10.035 6.152 -20.385 1.00 68.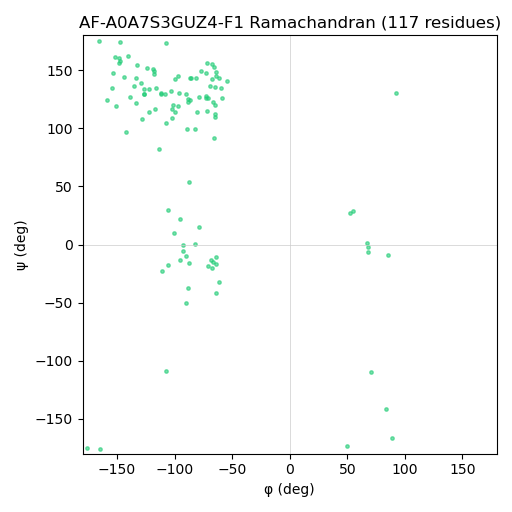50 89 THR A C 1
ATOM 688 O O . THR A 1 89 ? 11.195 6.187 -20.793 1.00 68.50 89 THR A O 1
ATOM 691 N N . SER A 1 90 ? 9.561 5.090 -19.737 1.00 58.94 90 SER A N 1
ATOM 692 C CA . SER A 1 90 ? 10.317 3.860 -19.530 1.00 58.94 90 SER A CA 1
ATOM 693 C C . SER A 1 90 ? 10.260 2.985 -20.783 1.00 58.94 90 SER A C 1
ATOM 695 O O . SER A 1 90 ? 9.214 2.461 -21.167 1.00 58.94 90 SER A O 1
ATOM 697 N N . SER A 1 91 ? 11.412 2.796 -21.427 1.00 54.31 91 SER A N 1
ATOM 698 C CA . SER A 1 91 ? 11.600 1.763 -22.444 1.00 54.31 91 SER A CA 1
ATOM 699 C C . SER A 1 91 ? 11.496 0.380 -21.789 1.00 54.31 91 SER A C 1
ATOM 701 O O . SER A 1 91 ? 12.487 -0.150 -21.290 1.00 54.31 91 SER A O 1
ATOM 703 N N . GLY A 1 92 ? 10.295 -0.192 -21.774 1.00 56.91 92 GLY A N 1
ATOM 704 C CA . GLY A 1 92 ? 10.050 -1.552 -21.301 1.00 56.91 92 GLY A CA 1
ATOM 705 C C . GLY A 1 92 ? 9.670 -1.634 -19.823 1.00 56.91 92 GLY A C 1
ATOM 706 O O . GLY A 1 92 ? 10.319 -1.080 -18.940 1.00 56.91 92 GLY A O 1
ATOM 707 N N . SER A 1 93 ? 8.591 -2.361 -19.566 1.00 60.88 93 SER A N 1
ATOM 708 C CA . SER A 1 93 ? 8.120 -2.741 -18.241 1.00 60.88 93 SER A CA 1
ATOM 709 C C . SER A 1 93 ? 9.134 -3.667 -17.562 1.00 60.88 93 SER A C 1
ATOM 711 O O . SER A 1 93 ? 9.400 -4.748 -18.091 1.00 60.88 93 SER A O 1
ATOM 713 N N . ILE A 1 94 ? 9.692 -3.288 -16.409 1.00 67.81 94 ILE A N 1
ATOM 714 C CA . ILE A 1 94 ? 10.809 -4.033 -15.792 1.00 67.81 94 ILE A CA 1
ATOM 715 C C . ILE A 1 94 ? 10.414 -4.964 -14.633 1.00 67.81 94 ILE A C 1
ATOM 717 O O . ILE A 1 94 ? 11.288 -5.503 -13.961 1.00 67.81 94 ILE A O 1
ATOM 721 N N . GLY A 1 95 ? 9.119 -5.189 -14.393 1.00 78.75 95 GLY A N 1
ATOM 722 C CA . GLY A 1 95 ? 8.660 -6.060 -13.310 1.00 78.75 95 GLY A CA 1
ATOM 723 C C . GLY A 1 95 ? 7.192 -6.456 -13.420 1.00 78.75 95 GLY A C 1
ATOM 724 O O . GLY A 1 95 ? 6.469 -5.987 -14.300 1.00 78.75 95 GLY A O 1
ATOM 725 N N . TRP A 1 96 ? 6.751 -7.330 -12.514 1.00 86.44 96 TRP A N 1
ATOM 726 C CA . TRP A 1 96 ? 5.366 -7.822 -12.451 1.00 86.44 96 TRP A CA 1
ATOM 727 C C . TRP A 1 96 ? 4.415 -6.862 -11.730 1.00 86.44 96 TRP A C 1
ATOM 729 O O . TRP A 1 96 ? 3.220 -7.127 -11.618 1.00 86.44 96 TRP A O 1
ATOM 739 N N . GLY A 1 97 ? 4.932 -5.722 -11.271 1.00 89.19 97 GLY A N 1
ATOM 740 C CA . GLY A 1 97 ? 4.158 -4.701 -10.590 1.00 89.19 97 GLY A CA 1
ATOM 741 C C . GLY A 1 97 ? 4.025 -5.057 -9.125 1.00 89.19 97 GLY A C 1
ATOM 742 O O . GLY A 1 97 ? 4.955 -5.573 -8.516 1.00 89.19 97 GLY A O 1
ATOM 743 N N . PHE A 1 98 ? 2.863 -4.795 -8.549 1.00 91.62 98 PHE A N 1
ATOM 744 C CA . PHE A 1 98 ? 2.631 -5.043 -7.139 1.00 91.62 98 PHE A CA 1
ATOM 745 C C . PHE A 1 98 ? 1.515 -6.056 -6.941 1.00 91.62 98 PHE A C 1
ATOM 747 O O . PHE A 1 98 ? 0.554 -6.141 -7.705 1.00 91.62 98 PHE A O 1
ATOM 754 N N . LYS A 1 99 ? 1.622 -6.775 -5.835 1.00 93.25 99 LYS A N 1
ATOM 755 C CA . LYS A 1 99 ? 0.496 -7.433 -5.199 1.00 93.25 99 LYS A CA 1
ATOM 756 C C . LYS A 1 99 ? 0.523 -7.028 -3.741 1.00 93.25 99 LYS A C 1
ATOM 758 O O . LYS A 1 99 ? 1.589 -6.947 -3.137 1.00 93.25 99 LYS A O 1
ATOM 763 N N . LEU A 1 100 ? -0.650 -6.763 -3.196 1.00 94.38 100 LEU A N 1
ATOM 764 C CA . LEU A 1 100 ? -0.818 -6.511 -1.780 1.00 94.38 100 LEU A CA 1
ATOM 765 C C . LEU A 1 100 ? -2.090 -7.176 -1.291 1.00 94.38 100 LEU A C 1
ATOM 767 O O . LEU A 1 100 ? -2.976 -7.523 -2.076 1.00 94.38 100 LEU A O 1
ATOM 771 N N . TRP A 1 101 ? -2.170 -7.327 0.015 1.00 95.44 101 TRP A N 1
ATOM 772 C CA . TRP A 1 101 ? -3.373 -7.731 0.710 1.00 95.44 101 TRP A CA 1
ATOM 773 C C . TRP A 1 101 ? -3.787 -6.608 1.645 1.00 95.44 101 TRP A C 1
ATOM 775 O O . TRP A 1 101 ? -2.952 -5.893 2.204 1.00 95.44 101 TRP A O 1
ATOM 785 N N . VAL A 1 102 ? -5.097 -6.473 1.802 1.00 97.31 102 VAL A N 1
ATOM 786 C CA . VAL A 1 102 ? -5.706 -5.527 2.723 1.00 97.31 102 VAL A CA 1
ATOM 787 C C . VAL A 1 102 ? -6.586 -6.320 3.671 1.00 97.31 102 VAL A C 1
ATOM 789 O O . VAL A 1 102 ? -7.599 -6.883 3.253 1.00 97.31 102 VAL A O 1
ATOM 792 N N . THR A 1 103 ? -6.215 -6.333 4.945 1.00 97.81 103 THR A N 1
ATOM 793 C CA . THR A 1 103 ? -6.998 -6.972 6.001 1.00 97.81 103 THR A CA 1
ATOM 794 C C . THR A 1 103 ? -7.747 -5.889 6.778 1.00 97.81 103 THR A C 1
ATOM 796 O O . THR A 1 103 ? -7.095 -5.025 7.371 1.00 97.81 103 THR A O 1
ATOM 799 N N . PRO A 1 104 ? -9.093 -5.873 6.766 1.00 98.19 104 PRO A N 1
ATOM 800 C CA . PRO A 1 104 ? -9.866 -4.902 7.533 1.00 98.19 104 PRO A CA 1
ATOM 801 C C . PRO A 1 104 ? -9.710 -5.144 9.038 1.00 98.19 104 PRO A C 1
ATOM 803 O O . PRO A 1 104 ? -9.688 -6.286 9.495 1.00 98.19 104 PRO A O 1
ATOM 806 N N . ILE A 1 105 ? -9.643 -4.057 9.799 1.00 98.12 105 ILE A N 1
ATOM 807 C CA . ILE A 1 105 ? -9.602 -4.047 11.264 1.00 98.12 105 ILE A CA 1
ATOM 808 C C . ILE A 1 105 ? -10.916 -3.439 11.755 1.00 98.12 105 ILE A C 1
ATOM 810 O O . ILE A 1 105 ? -11.303 -2.372 11.281 1.00 98.12 105 ILE A O 1
ATOM 814 N N . TYR A 1 106 ? -11.598 -4.105 12.690 1.00 97.62 106 TYR A N 1
ATOM 815 C CA . TYR A 1 106 ? -12.928 -3.700 13.176 1.00 97.62 106 TYR A CA 1
ATOM 816 C C . TYR A 1 106 ? -12.924 -3.081 14.581 1.00 97.62 106 TYR A C 1
ATOM 818 O O . TYR A 1 106 ? -13.872 -2.380 14.921 1.00 97.62 106 TYR A O 1
ATOM 826 N N . ASP A 1 107 ? -11.853 -3.286 15.353 1.00 94.69 107 ASP A N 1
ATOM 827 C CA . ASP A 1 107 ? -11.764 -2.843 16.749 1.00 94.69 107 ASP A CA 1
ATOM 828 C C . ASP A 1 107 ? -10.817 -1.642 16.908 1.00 94.69 107 ASP A C 1
ATOM 830 O O . ASP A 1 107 ? -11.135 -0.5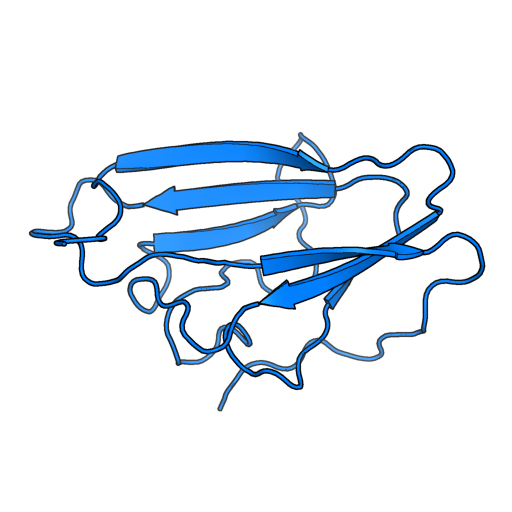36 16.487 1.00 94.69 107 ASP A O 1
ATOM 834 N N . ALA A 1 108 ? -9.642 -1.834 17.510 1.00 93.38 108 ALA A N 1
ATOM 835 C CA . ALA A 1 108 ? -8.614 -0.807 17.631 1.00 93.38 108 ALA A CA 1
ATOM 836 C C . ALA A 1 108 ? -7.492 -1.064 16.619 1.00 93.38 108 ALA A C 1
ATOM 838 O O . ALA A 1 108 ? -6.977 -2.180 16.518 1.00 93.38 108 ALA A O 1
ATOM 839 N N . VAL A 1 109 ? -7.093 -0.026 15.882 1.00 92.62 109 VAL A N 1
ATOM 840 C CA . VAL A 1 109 ? -5.941 -0.105 14.977 1.00 92.62 109 VAL A CA 1
ATOM 841 C C . VAL A 1 109 ? -4.659 -0.126 15.816 1.00 92.62 109 VAL A C 1
ATOM 843 O O . VAL A 1 109 ? -4.500 0.747 16.674 1.00 92.62 109 VAL A O 1
ATOM 846 N N . PRO A 1 110 ? -3.749 -1.096 15.604 1.00 91.44 110 PRO A N 1
ATOM 847 C CA . PRO A 1 110 ? -2.469 -1.129 16.298 1.00 91.44 110 PRO A CA 1
ATOM 848 C C . PRO A 1 110 ? -1.693 0.177 16.127 1.00 91.44 110 PRO A C 1
ATOM 850 O O . PRO A 1 110 ? -1.665 0.765 15.045 1.00 91.44 110 PRO A O 1
ATOM 853 N N . PHE A 1 111 ? -1.042 0.622 17.201 1.00 84.06 111 PHE A N 1
ATOM 854 C CA . PHE A 1 111 ? -0.126 1.750 17.121 1.00 84.06 111 PHE A CA 1
ATOM 855 C C . PHE A 1 111 ? 1.086 1.359 16.273 1.00 84.06 111 PHE A C 1
ATOM 857 O O . PHE A 1 111 ? 1.789 0.400 16.592 1.00 84.06 111 PHE A O 1
ATOM 864 N N . GLN A 1 112 ? 1.332 2.122 15.211 1.00 80.38 112 GLN A N 1
ATOM 865 C CA . GLN A 1 112 ? 2.533 2.014 14.399 1.00 80.38 112 GLN A CA 1
ATOM 866 C C . GLN A 1 112 ? 3.417 3.233 14.688 1.00 80.38 112 GLN A C 1
ATOM 868 O O . GLN A 1 112 ? 3.071 4.327 14.238 1.00 80.38 112 GLN A O 1
ATOM 873 N N . PRO A 1 113 ? 4.513 3.078 15.456 1.00 63.59 113 PRO A N 1
ATOM 874 C CA . PRO A 1 113 ? 5.360 4.206 15.833 1.00 63.59 113 PRO A CA 1
ATOM 875 C C . PRO A 1 113 ? 6.033 4.848 14.622 1.00 63.59 113 PRO A C 1
ATOM 877 O O . PRO A 1 113 ? 6.060 6.071 14.538 1.00 63.59 113 PRO A O 1
ATOM 880 N N . GLU A 1 114 ? 6.530 4.042 13.677 1.00 70.56 114 GLU A N 1
ATOM 881 C CA . GLU A 1 114 ? 7.216 4.521 12.477 1.00 70.56 114 GLU A CA 1
ATOM 882 C C . GLU A 1 114 ? 6.995 3.575 11.287 1.00 70.56 114 GLU A C 1
ATOM 884 O O . GLU A 1 114 ? 6.677 2.391 11.431 1.00 70.56 114 GLU A O 1
ATOM 889 N N . PHE A 1 115 ? 7.129 4.127 10.083 1.00 77.75 115 PHE A N 1
ATOM 890 C CA . PHE A 1 115 ? 7.176 3.354 8.851 1.00 77.75 115 PHE A CA 1
ATOM 891 C C . PHE A 1 115 ? 8.622 2.949 8.568 1.00 77.75 115 PHE A C 1
ATOM 893 O O . PHE A 1 115 ? 9.498 3.810 8.503 1.00 77.75 115 PHE A O 1
ATOM 900 N N . HIS A 1 116 ? 8.871 1.653 8.384 1.00 74.25 116 HIS A N 1
ATOM 901 C CA . HIS A 1 116 ? 10.204 1.164 8.057 1.00 74.25 116 HIS A CA 1
ATOM 902 C C . HIS A 1 116 ? 10.413 1.210 6.545 1.00 74.25 116 HIS A C 1
ATOM 904 O O . HIS A 1 116 ? 9.634 0.636 5.785 1.00 74.25 116 HIS A O 1
ATOM 910 N N . VAL A 1 117 ? 11.467 1.892 6.111 1.00 75.50 117 VAL A N 1
ATOM 911 C CA . VAL A 1 117 ? 11.986 1.760 4.747 1.00 75.50 117 VAL A CA 1
ATOM 912 C C . VAL A 1 117 ? 12.952 0.575 4.704 1.00 75.50 117 VAL A C 1
ATOM 914 O O . VAL A 1 117 ? 13.663 0.321 5.674 1.00 75.50 117 VAL A O 1
ATOM 917 N N . ASP A 1 118 ? 12.954 -0.168 3.602 1.00 66.38 118 ASP A N 1
ATOM 918 C CA . ASP A 1 118 ? 13.972 -1.178 3.322 1.00 66.38 118 ASP A CA 1
ATOM 919 C C . ASP A 1 118 ? 15.333 -0.485 3.156 1.00 66.38 118 ASP A C 1
ATOM 921 O O . ASP A 1 118 ? 15.434 0.576 2.532 1.00 66.38 118 ASP A O 1
ATOM 925 N N . SER A 1 119 ? 16.357 -1.069 3.783 1.00 58.88 119 SER A N 1
ATOM 926 C CA . SER A 1 119 ? 17.745 -0.586 3.777 1.00 58.88 119 SER A CA 1
ATOM 927 C C . SER A 1 119 ? 18.426 -0.745 2.425 1.00 58.88 119 SER A C 1
ATOM 929 O O . SER A 1 119 ? 18.249 -1.839 1.840 1.00 58.88 119 SER A O 1
#

Organism: NCBI:txid89044

Solvent-accessible surface area (backbone atoms only — not comparable to full-atom values): 6646 Å² total; per-residue (Å²): 127,94,61,51,48,63,65,49,44,64,53,73,46,79,47,70,55,94,75,26,46,12,32,46,34,39,38,40,58,84,35,30,35,46,64,50,94,53,19,29,36,32,40,17,59,41,93,82,66,82,51,55,55,78,38,84,42,32,10,17,85,51,68,20,22,40,36,41,78,84,45,68,48,69,42,87,37,50,45,34,23,43,33,40,42,29,42,73,83,55,90,66,62,84,31,64,29,78,46,70,47,78,45,76,35,66,76,81,69,73,90,71,94,71,72,69,60,40,121

Radius of gyration: 14.12 Å; Cα contacts (8 Å, |Δi|>4): 286; chains: 1; bounding box: 36×31×40 Å

Secondary structure (DSSP, 8-state):
---PPPTT-EEEEEE--TT-SEEEEEE-TT-B--TTTTSEEEEESSTT---BSS-S-B-TTSSS-TT-TT--EEE-SS-EEEEEE--SS-SS--S-B--EEEEEE-SPPPP---PPPP-

Foldseek 3Di:
DPLFDDAFDKDKDKDADPLFQKKKKAWALQAAFAPDDAKFKFWALDPVSPHTFQDPGCHGQFFNLHSPRPFITIGRHRMIMIIIGHHNPDPDGDTNHIDMDIDGHNDDTDDDPHGDTRD

Nearest PDB structures (foldseek):
  5ckm-assembly1_A-2  TM=7.260E-01  e=3.024E-02  Rattus norvegicus
  1szb-assembly1_B  TM=6.943E-01  e=1.818E-02  Homo sapiens
  5cis-assembly1_A-2  TM=6.600E-01  e=1.535E-02  Rattus norvegicus
  6f39-assembly1_A  TM=6.336E-01  e=5.029E-02  Homo sapiens
  7m22-assembly1_N  TM=6.529E-01  e=1.242E-01  Homo sapiens